Protein AF-A0A7L2XDH6-F1 (afdb_monomer_lite)

Sequence (82 aa):
SPPEKAMVCFGNMFIELPKAKTREMLQQDQEELDEEINKLRKELRVKVNRLYEAQGKPELKGFNLNPMSAEEMKLINRILEG

InterPro domains:
  IPR002777 Prefoldin beta-like [PF01920] (9-55)
  IPR030482 p53 and DNA damage-regulated protein 1 [PTHR21162] (3-81)

Organism: NCBI:txid1112836

Radius of gyration: 21.67 Å; chains: 1; bounding box: 41×50×54 Å

Foldseek 3Di:
DPADWDWDDDPPDTDIDRPVVVVVVVVVVVVVVVVVVVVVLVVVLVVVQVVCVVVVHDDDPPSPDDDDDPVNVVVVVVVVVD

pLDDT: mean 88.06, std 8.74, range [50.47, 96.81]

Structure (mmCIF, N/CA/C/O backbone):
data_AF-A0A7L2XDH6-F1
#
_entry.id   AF-A0A7L2XDH6-F1
#
loop_
_atom_site.group_PDB
_atom_site.id
_atom_site.type_symbol
_atom_site.label_atom_id
_atom_site.label_alt_id
_atom_site.label_comp_id
_atom_site.label_asym_id
_atom_site.label_entity_id
_atom_site.label_seq_id
_atom_site.pdbx_PDB_ins_code
_atom_site.Cartn_x
_atom_site.Cartn_y
_atom_site.Cartn_z
_atom_site.occupancy
_atom_site.B_iso_or_equiv
_atom_site.auth_seq_id
_atom_site.auth_comp_id
_atom_site.auth_asym_id
_atom_site.auth_atom_id
_atom_site.pdbx_PDB_model_num
ATOM 1 N N . SER A 1 1 ? 20.299 8.548 -27.969 1.00 61.44 1 SER A N 1
ATOM 2 C CA . SER A 1 1 ? 20.820 7.397 -27.205 1.00 61.44 1 SER A CA 1
ATOM 3 C C . SER A 1 1 ? 19.757 6.318 -27.140 1.00 61.44 1 SER A C 1
ATOM 5 O O . SER A 1 1 ? 18.587 6.691 -27.103 1.00 61.44 1 SER A O 1
ATOM 7 N N . PRO A 1 2 ? 20.107 5.022 -27.178 1.00 67.00 2 PRO A N 1
ATOM 8 C CA . PRO A 1 2 ? 19.121 3.959 -27.005 1.00 67.00 2 PRO A CA 1
ATOM 9 C C . PRO A 1 2 ? 18.442 4.076 -25.626 1.00 67.00 2 PRO A C 1
ATOM 11 O O . PRO A 1 2 ? 19.076 4.567 -24.688 1.00 67.00 2 PRO 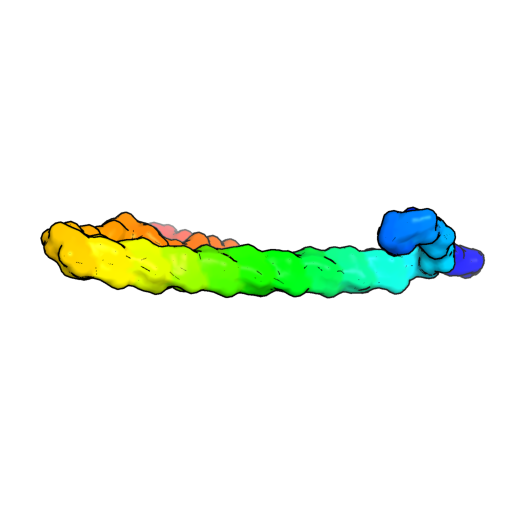A O 1
ATOM 14 N N . PRO A 1 3 ? 17.162 3.683 -25.500 1.00 76.31 3 PRO A N 1
ATOM 15 C CA . PRO A 1 3 ? 16.453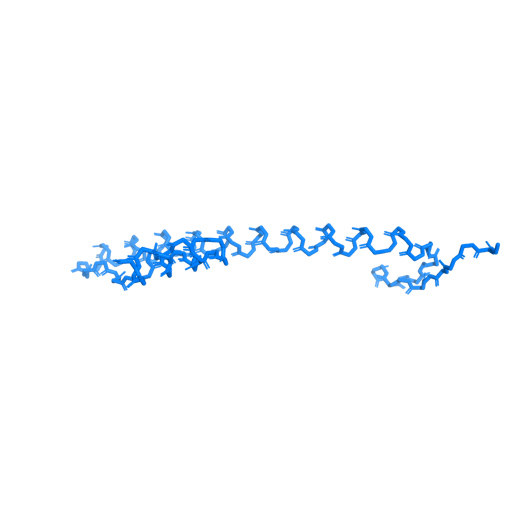 3.732 -24.227 1.00 76.31 3 PRO A CA 1
ATOM 16 C C . PRO A 1 3 ? 17.137 2.817 -23.212 1.00 76.31 3 PRO A C 1
ATOM 18 O O . PRO A 1 3 ? 17.479 1.677 -23.523 1.00 76.31 3 PRO A O 1
ATOM 21 N N . GLU A 1 4 ? 17.345 3.328 -22.000 1.00 90.69 4 GLU A N 1
ATOM 22 C CA . GLU A 1 4 ? 17.946 2.565 -20.912 1.00 90.69 4 GLU A CA 1
ATOM 23 C C . GLU A 1 4 ? 16.998 1.432 -20.496 1.00 90.69 4 GLU A C 1
ATOM 25 O O . GLU A 1 4 ? 15.791 1.644 -20.343 1.00 90.69 4 GLU A O 1
ATOM 30 N N . LYS A 1 5 ? 17.530 0.220 -20.337 1.00 93.62 5 LYS A N 1
ATOM 31 C CA . LYS A 1 5 ? 16.744 -0.988 -20.067 1.00 93.62 5 LYS A CA 1
ATOM 32 C C . LYS A 1 5 ? 17.016 -1.540 -18.668 1.00 93.62 5 LYS A C 1
ATOM 34 O O . LYS A 1 5 ? 18.075 -1.291 -18.090 1.00 93.62 5 LYS A O 1
ATOM 39 N N . ALA A 1 6 ? 16.046 -2.262 -18.121 1.00 92.62 6 ALA A N 1
ATOM 40 C CA . ALA A 1 6 ? 16.147 -2.998 -16.868 1.00 92.62 6 ALA A CA 1
ATOM 41 C C . ALA A 1 6 ? 15.647 -4.430 -17.060 1.00 92.62 6 ALA A C 1
ATOM 43 O O . ALA A 1 6 ? 14.709 -4.679 -17.814 1.00 92.62 6 ALA A O 1
ATOM 44 N N . MET A 1 7 ? 16.270 -5.363 -16.347 1.00 94.00 7 MET A N 1
ATOM 45 C CA . MET A 1 7 ? 15.805 -6.740 -16.250 1.00 94.00 7 MET A CA 1
ATOM 46 C C . MET A 1 7 ? 14.884 -6.861 -15.036 1.00 94.00 7 MET A C 1
ATOM 48 O O . MET A 1 7 ? 15.278 -6.508 -13.926 1.00 94.00 7 MET A O 1
ATOM 52 N N . VAL A 1 8 ? 13.661 -7.334 -15.252 1.00 91.88 8 VAL A N 1
ATOM 53 C CA . VAL A 1 8 ? 12.626 -7.487 -14.222 1.00 91.88 8 VAL A CA 1
ATOM 54 C C . VAL A 1 8 ? 12.302 -8.968 -14.068 1.00 91.88 8 VAL A C 1
ATOM 56 O O . VAL A 1 8 ? 12.221 -9.689 -15.061 1.00 91.88 8 VAL A O 1
ATOM 59 N N . CYS A 1 9 ? 12.126 -9.425 -12.830 1.00 92.56 9 CYS A N 1
ATOM 60 C CA . CYS A 1 9 ? 11.664 -10.780 -12.544 1.00 92.56 9 CYS A CA 1
ATOM 61 C C . CYS A 1 9 ? 10.132 -10.805 -12.535 1.00 92.56 9 CYS A C 1
ATOM 63 O O . CYS A 1 9 ? 9.511 -10.043 -11.797 1.00 92.56 9 CYS A O 1
ATOM 65 N N . PHE A 1 10 ? 9.531 -11.678 -13.340 1.00 88.44 10 PHE A N 1
ATOM 66 C CA . PHE A 1 10 ? 8.091 -11.903 -13.371 1.00 88.44 10 PHE A CA 1
ATOM 67 C C . PHE A 1 10 ? 7.813 -13.404 -13.249 1.00 88.44 10 PHE A C 1
ATOM 69 O O . PHE A 1 10 ? 8.047 -14.179 -14.181 1.00 88.44 10 PHE A O 1
ATOM 76 N N . GLY A 1 11 ? 7.358 -13.831 -12.068 1.00 89.38 11 GLY A N 1
ATOM 77 C CA . GLY A 1 11 ? 7.210 -15.248 -11.734 1.00 89.38 11 GLY A CA 1
ATOM 78 C C . GLY A 1 11 ? 8.560 -15.970 -11.725 1.00 89.38 11 GLY A C 1
ATOM 79 O O . GLY A 1 11 ? 9.409 -15.702 -10.882 1.00 89.38 11 GLY A O 1
ATOM 80 N N . ASN A 1 12 ? 8.755 -16.894 -12.665 1.00 92.25 12 ASN A N 1
ATOM 81 C CA . ASN A 1 12 ? 10.006 -17.633 -12.869 1.00 92.25 12 ASN A CA 1
ATOM 82 C C . ASN A 1 12 ? 10.803 -17.155 -14.100 1.00 92.25 12 ASN A C 1
ATOM 84 O O . ASN A 1 12 ? 11.733 -17.839 -14.526 1.00 92.25 12 ASN A O 1
ATOM 88 N N . MET A 1 13 ? 10.429 -16.020 -14.696 1.00 94.00 13 MET A N 1
ATOM 89 C CA . MET A 1 13 ? 11.053 -15.480 -15.904 1.00 94.00 13 MET A CA 1
ATOM 90 C C . MET A 1 13 ? 11.737 -14.141 -15.630 1.00 94.00 13 MET A C 1
ATOM 92 O O . MET A 1 13 ? 11.300 -13.367 -14.782 1.00 94.00 13 MET A O 1
ATOM 96 N N . PHE A 1 14 ? 12.772 -13.840 -16.412 1.00 94.62 14 PHE A N 1
ATOM 97 C CA . PHE A 1 14 ? 13.401 -12.523 -16.457 1.00 94.62 14 PHE A CA 1
ATOM 98 C C . PHE A 1 14 ? 13.090 -11.858 -17.796 1.00 94.62 14 PHE A C 1
ATOM 100 O O . PHE A 1 14 ? 13.343 -12.437 -18.852 1.00 94.62 14 PHE A O 1
ATOM 107 N N . ILE A 1 15 ? 12.534 -10.649 -17.751 1.00 93.56 15 ILE A N 1
ATOM 108 C CA . ILE A 1 15 ? 12.098 -9.897 -18.930 1.00 93.56 15 ILE A CA 1
ATOM 109 C C . ILE A 1 15 ? 12.853 -8.570 -18.961 1.00 93.56 15 ILE A C 1
ATOM 111 O O . ILE A 1 15 ? 12.939 -7.869 -17.954 1.00 93.56 15 ILE A O 1
ATOM 115 N N . GLU A 1 16 ? 13.413 -8.221 -20.117 1.00 94.06 16 GLU A N 1
ATOM 116 C CA . GLU A 1 16 ? 14.062 -6.928 -20.318 1.00 94.06 16 GLU A CA 1
ATOM 117 C C . GLU A 1 16 ? 13.028 -5.891 -20.779 1.00 94.06 16 GLU A C 1
ATOM 119 O O . GLU A 1 16 ? 12.407 -6.040 -21.832 1.00 94.06 16 GLU A O 1
ATOM 124 N N . LEU A 1 17 ? 12.845 -4.831 -19.995 1.00 92.50 17 LEU A N 1
ATOM 125 C CA . LEU A 1 17 ? 11.888 -3.760 -20.262 1.00 92.50 17 LEU A CA 1
ATOM 126 C C . LEU A 1 17 ? 12.593 -2.395 -20.262 1.00 92.50 17 LEU A C 1
ATOM 128 O O . LEU A 1 17 ? 13.616 -2.218 -19.593 1.00 92.50 17 LEU A O 1
ATOM 132 N N . PRO A 1 18 ? 12.072 -1.393 -20.991 1.00 94.94 18 PRO A N 1
ATOM 133 C CA . PRO A 1 18 ? 12.558 -0.023 -20.865 1.00 94.94 18 PRO A CA 1
ATOM 134 C C . PRO A 1 18 ? 12.399 0.476 -19.425 1.00 94.94 18 PRO A C 1
ATOM 136 O O . PRO A 1 18 ? 11.315 0.365 -18.851 1.00 94.94 18 PRO A O 1
ATOM 139 N N . LYS A 1 19 ? 13.438 1.106 -18.861 1.00 93.25 19 LYS A N 1
ATOM 140 C CA . LYS A 1 19 ? 13.431 1.593 -17.468 1.00 93.25 19 LYS A CA 1
ATOM 141 C C . LYS A 1 19 ? 12.265 2.519 -17.153 1.00 93.25 19 LYS A C 1
ATOM 143 O O . LYS A 1 19 ? 11.722 2.458 -16.055 1.00 93.25 19 LYS A O 1
ATOM 148 N N . ALA A 1 20 ? 11.869 3.357 -18.111 1.00 93.31 20 ALA A N 1
ATOM 149 C CA . ALA A 1 20 ? 10.721 4.244 -17.955 1.00 93.31 20 ALA A CA 1
ATOM 150 C C . ALA A 1 20 ? 9.437 3.454 -17.658 1.00 93.31 20 ALA A C 1
ATOM 152 O O . ALA A 1 20 ? 8.714 3.800 -16.727 1.00 93.31 20 ALA A O 1
ATOM 153 N N . LYS A 1 21 ? 9.204 2.352 -18.387 1.00 92.12 21 LYS A N 1
ATOM 154 C CA . LYS A 1 21 ? 8.029 1.506 -18.173 1.00 92.12 21 LYS A CA 1
ATOM 155 C C . LYS A 1 21 ? 8.127 0.719 -16.870 1.00 92.12 21 LYS A C 1
ATOM 157 O O . LYS A 1 21 ? 7.154 0.658 -16.134 1.00 92.12 21 LYS A O 1
ATOM 162 N N . THR A 1 22 ? 9.305 0.184 -16.547 1.00 93.50 22 THR A N 1
ATOM 163 C CA . THR A 1 22 ? 9.538 -0.496 -15.263 1.00 93.50 22 THR A CA 1
ATOM 164 C C . THR A 1 22 ? 9.253 0.421 -14.075 1.00 93.50 22 THR A C 1
ATOM 166 O O . THR A 1 22 ? 8.652 -0.012 -13.101 1.00 93.50 22 THR A O 1
ATOM 169 N N . ARG A 1 23 ? 9.649 1.696 -14.152 1.00 94.75 23 ARG A N 1
ATOM 170 C CA . ARG A 1 23 ? 9.389 2.668 -13.086 1.00 94.75 23 ARG A CA 1
ATOM 171 C C . ARG A 1 23 ? 7.900 2.968 -12.922 1.00 94.75 23 ARG A C 1
ATOM 173 O O . ARG A 1 23 ? 7.440 3.064 -11.795 1.00 94.75 23 ARG A O 1
ATOM 180 N N . GLU A 1 24 ? 7.174 3.118 -14.027 1.00 95.81 24 GLU A N 1
ATOM 181 C CA . GLU A 1 24 ? 5.720 3.317 -14.007 1.00 95.81 24 GLU A CA 1
ATOM 182 C C . GLU A 1 24 ? 5.004 2.119 -13.368 1.00 95.81 24 GLU A C 1
ATOM 184 O O . GLU A 1 24 ? 4.168 2.314 -12.496 1.00 95.81 24 GLU A O 1
ATOM 189 N N . MET A 1 25 ? 5.387 0.894 -13.747 1.00 94.19 25 MET A N 1
ATOM 190 C CA . MET A 1 25 ? 4.826 -0.331 -13.165 1.00 94.19 25 MET A CA 1
ATOM 191 C C . MET A 1 25 ? 5.072 -0.402 -11.655 1.00 94.19 25 MET A C 1
ATOM 193 O O . MET A 1 25 ? 4.134 -0.600 -10.901 1.00 94.19 25 MET A O 1
ATOM 197 N N . LEU A 1 26 ? 6.307 -0.156 -11.202 1.00 94.50 26 LEU A N 1
ATOM 198 C CA . LEU A 1 26 ? 6.626 -0.168 -9.769 1.00 94.50 26 LEU A CA 1
ATOM 199 C C . LEU A 1 26 ? 5.853 0.895 -8.977 1.00 94.50 26 LEU A C 1
ATOM 201 O O . LEU A 1 26 ? 5.518 0.667 -7.820 1.00 94.50 26 LEU A O 1
ATOM 205 N N . GLN A 1 27 ? 5.594 2.056 -9.584 1.00 96.75 27 GLN A N 1
ATOM 206 C CA . GLN A 1 27 ? 4.804 3.113 -8.956 1.00 96.75 27 GLN A CA 1
ATOM 207 C C . GLN A 1 27 ? 3.335 2.692 -8.803 1.00 96.75 27 GLN A C 1
ATOM 209 O O . GLN A 1 27 ? 2.763 2.889 -7.736 1.00 96.75 27 GLN A O 1
ATOM 214 N N . GLN A 1 28 ? 2.755 2.077 -9.836 1.00 96.81 28 GLN A N 1
ATOM 215 C CA . GLN A 1 28 ? 1.393 1.532 -9.794 1.00 96.81 28 GLN A CA 1
ATOM 216 C C . GLN A 1 28 ? 1.275 0.404 -8.764 1.00 96.81 28 GLN A C 1
ATOM 218 O O . GLN A 1 28 ? 0.381 0.445 -7.926 1.00 96.81 28 GLN A O 1
ATOM 223 N N . ASP A 1 29 ? 2.226 -0.535 -8.751 1.00 95.38 29 ASP A N 1
ATOM 224 C CA . ASP A 1 29 ? 2.268 -1.616 -7.761 1.00 95.38 29 ASP A CA 1
ATOM 225 C C . ASP A 1 29 ? 2.316 -1.055 -6.329 1.00 95.38 29 ASP A C 1
ATOM 227 O O . ASP A 1 29 ? 1.651 -1.560 -5.427 1.00 95.38 29 ASP A O 1
ATOM 231 N N . GLN A 1 30 ? 3.099 0.006 -6.104 1.00 96.19 30 GLN A N 1
ATOM 232 C CA . GLN A 1 30 ? 3.177 0.654 -4.797 1.00 96.19 30 GLN A CA 1
ATOM 233 C C . GLN A 1 30 ? 1.836 1.279 -4.384 1.00 96.19 30 GLN A C 1
ATOM 235 O O . GLN A 1 30 ? 1.429 1.130 -3.233 1.00 96.19 30 GLN A O 1
ATOM 240 N N . GLU A 1 31 ? 1.148 1.947 -5.310 1.00 96.31 31 GLU A N 1
ATOM 241 C CA . GLU A 1 31 ? -0.168 2.549 -5.069 1.00 96.31 31 GLU A CA 1
ATOM 242 C C . GLU A 1 31 ? -1.226 1.486 -4.742 1.00 96.31 31 GLU A C 1
ATOM 244 O O . GLU A 1 31 ? -1.938 1.619 -3.746 1.00 96.31 31 GLU A O 1
ATOM 249 N N . GLU A 1 32 ? -1.276 0.392 -5.508 1.00 96.69 32 GLU A N 1
ATOM 250 C CA . GLU A 1 32 ? -2.192 -0.727 -5.258 1.00 96.69 32 GLU A CA 1
ATOM 251 C C . GLU A 1 32 ? -1.943 -1.372 -3.884 1.00 96.69 32 GLU A C 1
ATOM 253 O O . GLU A 1 32 ? -2.882 -1.602 -3.114 1.00 96.69 32 GLU A O 1
ATOM 258 N N . LEU A 1 33 ? -0.676 -1.609 -3.525 1.00 96.38 33 LEU A N 1
ATOM 259 C CA . LEU A 1 33 ? -0.312 -2.155 -2.215 1.00 96.38 33 LEU A CA 1
ATOM 260 C C . LEU A 1 33 ? -0.735 -1.230 -1.067 1.00 96.38 33 LEU A C 1
ATOM 262 O O . LEU A 1 33 ? -1.257 -1.703 -0.052 1.00 96.38 33 LEU A O 1
ATOM 266 N N . ASP A 1 34 ? -0.535 0.080 -1.209 1.00 94.12 34 ASP A N 1
ATOM 267 C CA . ASP A 1 34 ? -0.944 1.056 -0.198 1.00 94.12 34 ASP A CA 1
ATOM 268 C C . ASP A 1 34 ? -2.474 1.090 -0.029 1.00 94.12 34 ASP A C 1
ATOM 270 O O . ASP A 1 34 ? -2.980 1.155 1.102 1.00 94.12 34 ASP A O 1
ATOM 274 N N . GLU A 1 35 ? -3.235 0.986 -1.120 1.00 95.44 35 GLU A N 1
ATOM 275 C CA . GLU A 1 35 ? -4.695 0.868 -1.073 1.00 95.44 35 GLU A CA 1
ATOM 276 C C . GLU A 1 35 ? -5.149 -0.401 -0.339 1.00 95.44 35 GLU A C 1
ATOM 278 O O . GLU A 1 35 ? -6.007 -0.333 0.555 1.00 95.44 35 GLU A O 1
ATOM 283 N N . GLU A 1 36 ? -4.551 -1.552 -0.651 1.00 96.50 36 GLU A N 1
ATOM 284 C CA . GLU A 1 36 ? -4.874 -2.822 0.003 1.00 96.50 36 GLU A CA 1
ATOM 285 C C . GLU A 1 36 ? -4.537 -2.808 1.495 1.00 96.50 36 GLU A C 1
ATOM 287 O O . GLU A 1 36 ? -5.352 -3.239 2.321 1.00 96.50 36 GLU A O 1
ATOM 292 N N . ILE A 1 37 ? -3.381 -2.252 1.873 1.00 93.00 37 ILE A N 1
ATOM 293 C CA . ILE A 1 37 ? -2.990 -2.090 3.278 1.00 93.00 37 ILE A CA 1
ATOM 294 C C . ILE A 1 37 ? -4.030 -1.249 4.022 1.00 93.00 37 ILE A C 1
ATOM 296 O O . ILE A 1 37 ? -4.461 -1.609 5.126 1.00 93.00 37 ILE A O 1
ATOM 300 N N . ASN A 1 38 ? -4.460 -0.134 3.433 1.00 90.50 38 ASN A N 1
ATOM 301 C CA . ASN A 1 38 ? -5.447 0.748 4.047 1.00 90.50 38 ASN A CA 1
ATOM 302 C C . ASN A 1 38 ? -6.818 0.077 4.171 1.00 90.50 38 ASN A C 1
ATOM 304 O O . ASN A 1 38 ? -7.468 0.175 5.222 1.00 90.50 38 ASN A O 1
ATOM 308 N N . LYS A 1 39 ? -7.241 -0.666 3.146 1.00 94.00 39 LYS A N 1
ATOM 309 C CA . LYS A 1 39 ? -8.468 -1.465 3.182 1.00 94.00 39 LYS A CA 1
ATOM 310 C C . LYS A 1 39 ? -8.414 -2.514 4.292 1.00 94.00 39 LYS A C 1
ATOM 312 O O . LYS A 1 39 ? -9.333 -2.576 5.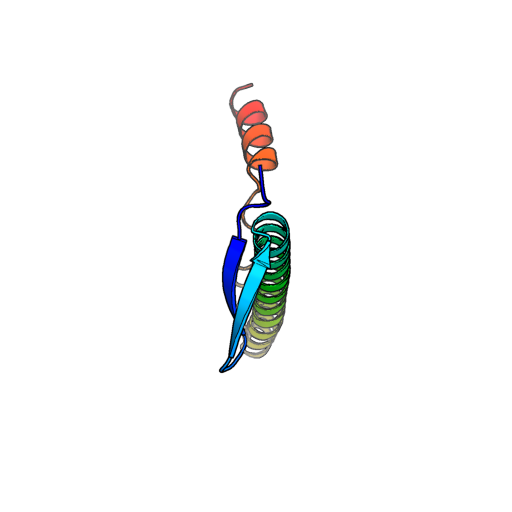111 1.00 94.00 39 LYS A O 1
ATOM 317 N N . LEU A 1 40 ? -7.324 -3.276 4.381 1.00 95.12 40 LEU A N 1
ATOM 318 C CA . LEU A 1 40 ? -7.141 -4.312 5.397 1.00 95.12 40 LEU A CA 1
ATOM 319 C C . LEU A 1 40 ? -7.196 -3.727 6.815 1.00 95.12 40 LEU A C 1
ATOM 321 O O . LEU A 1 40 ? -7.881 -4.267 7.688 1.00 95.12 40 LEU A O 1
ATOM 325 N N . ARG A 1 41 ? -6.537 -2.585 7.044 1.00 89.75 41 ARG A N 1
ATOM 326 C CA . ARG A 1 41 ? -6.586 -1.864 8.328 1.00 89.75 41 ARG A CA 1
ATOM 327 C C . ARG A 1 41 ? -8.006 -1.424 8.684 1.00 89.75 41 ARG A C 1
ATOM 329 O O . ARG A 1 41 ? -8.437 -1.610 9.824 1.00 89.75 41 ARG A O 1
ATOM 336 N N . LYS A 1 42 ? -8.755 -0.883 7.717 1.00 89.00 42 LYS A N 1
ATOM 337 C CA . LYS A 1 42 ? -10.152 -0.463 7.910 1.00 89.00 42 LYS A CA 1
ATOM 338 C C . LYS A 1 42 ? -11.050 -1.645 8.270 1.00 89.00 42 LYS A C 1
ATOM 340 O O . LYS A 1 42 ? -11.841 -1.551 9.209 1.00 89.00 42 LYS A O 1
ATOM 345 N N . GLU A 1 43 ? -10.911 -2.765 7.568 1.00 93.19 43 GLU A N 1
ATOM 346 C CA . GLU A 1 43 ? -11.680 -3.979 7.853 1.00 93.19 43 GLU A CA 1
ATOM 347 C C . GLU A 1 43 ? -11.354 -4.563 9.230 1.00 93.19 43 GLU A C 1
ATOM 349 O O . GLU A 1 43 ? -12.266 -4.928 9.978 1.00 93.19 43 GLU A O 1
ATOM 354 N N . LEU A 1 44 ? -10.068 -4.624 9.590 1.00 92.00 44 LEU A N 1
ATOM 355 C CA . LEU A 1 44 ? -9.632 -5.080 10.907 1.00 92.00 44 LEU A CA 1
ATOM 356 C C . LEU A 1 44 ? -10.252 -4.224 12.010 1.00 92.00 44 LEU A C 1
ATOM 358 O O . LEU A 1 44 ? -10.795 -4.757 12.975 1.00 92.00 44 LEU A O 1
ATOM 362 N N . ARG A 1 45 ? -10.236 -2.902 11.839 1.00 88.06 45 ARG A N 1
ATOM 363 C CA . ARG A 1 45 ? -10.808 -1.964 12.802 1.00 88.06 45 ARG A CA 1
ATOM 364 C C . ARG A 1 45 ? -12.301 -2.191 13.032 1.00 88.06 45 ARG A C 1
ATOM 366 O O . ARG A 1 45 ? -12.735 -2.250 14.179 1.00 88.06 45 ARG A O 1
ATOM 373 N N . VAL A 1 46 ? -13.075 -2.397 11.964 1.00 89.94 46 VAL A N 1
ATOM 374 C CA . VAL A 1 46 ? -14.507 -2.733 12.075 1.00 89.94 46 VAL A CA 1
ATOM 375 C C . VAL A 1 46 ? -14.708 -4.036 12.853 1.00 89.94 46 VAL A C 1
ATOM 377 O O . VAL A 1 46 ? -15.576 -4.107 13.722 1.00 89.94 46 VAL A O 1
ATOM 380 N N . LYS A 1 47 ? -13.904 -5.068 12.570 1.00 92.56 47 LYS A N 1
ATOM 381 C CA . LYS A 1 47 ? -13.998 -6.367 13.257 1.00 92.56 47 LYS A CA 1
ATOM 382 C C . LYS A 1 47 ? -13.645 -6.252 14.744 1.00 92.56 47 LYS A C 1
ATOM 384 O O . LYS A 1 47 ? -14.351 -6.819 15.573 1.00 92.56 47 LYS A O 1
ATOM 389 N N . V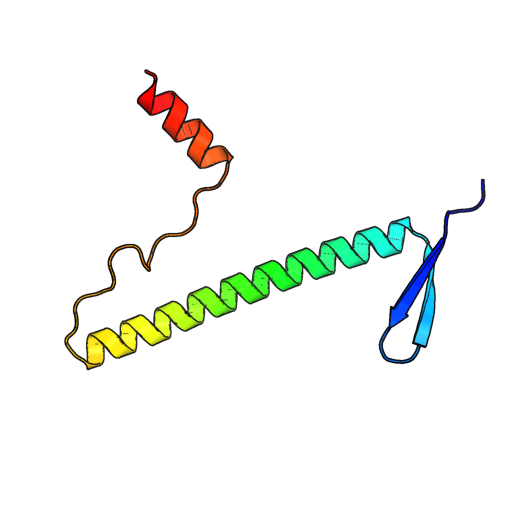AL A 1 48 ? -12.601 -5.497 15.084 1.00 91.31 48 VAL A N 1
ATOM 390 C CA . VAL A 1 48 ? -12.185 -5.263 16.476 1.00 91.31 48 VAL A CA 1
ATOM 391 C C . VAL A 1 48 ? -13.258 -4.504 17.254 1.00 91.31 48 VAL A C 1
ATOM 393 O O . VAL A 1 48 ? -13.607 -4.934 18.350 1.00 91.31 48 VAL A O 1
ATOM 396 N N . ASN A 1 49 ? -13.838 -3.443 16.686 1.00 87.75 49 ASN A N 1
ATOM 397 C CA . ASN A 1 49 ? -14.890 -2.680 17.365 1.00 87.75 49 ASN A CA 1
ATOM 398 C C . ASN A 1 49 ? -16.118 -3.552 17.664 1.00 87.75 49 ASN A C 1
ATOM 400 O O . ASN A 1 49 ? -16.567 -3.595 18.805 1.00 87.75 49 ASN A O 1
ATOM 404 N N . ARG A 1 50 ? -16.576 -4.355 16.692 1.00 90.88 50 ARG A N 1
ATOM 405 C CA . ARG A 1 50 ? -17.677 -5.314 16.903 1.00 90.88 50 ARG A CA 1
ATOM 406 C C . ARG A 1 50 ? -17.381 -6.323 18.016 1.00 90.88 50 ARG A C 1
ATOM 408 O O . ARG A 1 50 ? -18.270 -6.675 18.784 1.00 90.88 50 ARG A O 1
ATOM 415 N N . LEU A 1 51 ? -16.137 -6.800 18.115 1.00 93.06 51 LEU A N 1
ATOM 416 C CA . LEU A 1 51 ? -15.727 -7.699 19.199 1.00 93.06 51 LEU A CA 1
ATOM 417 C C . LEU A 1 51 ? -15.737 -7.002 20.564 1.00 93.06 51 LEU A C 1
ATO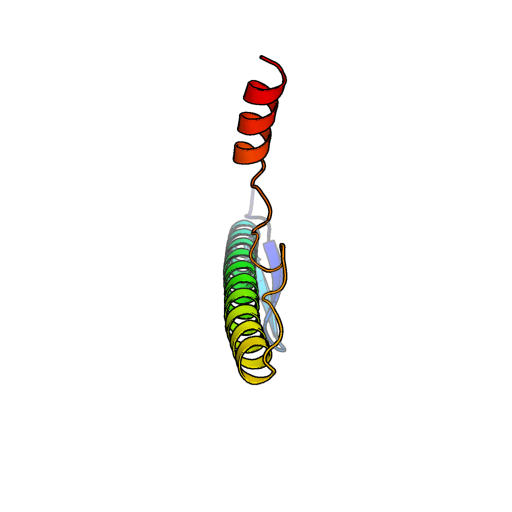M 419 O O . LEU A 1 51 ? -16.116 -7.621 21.553 1.00 93.06 51 LEU A O 1
ATOM 423 N N . TYR A 1 52 ? -15.323 -5.737 20.63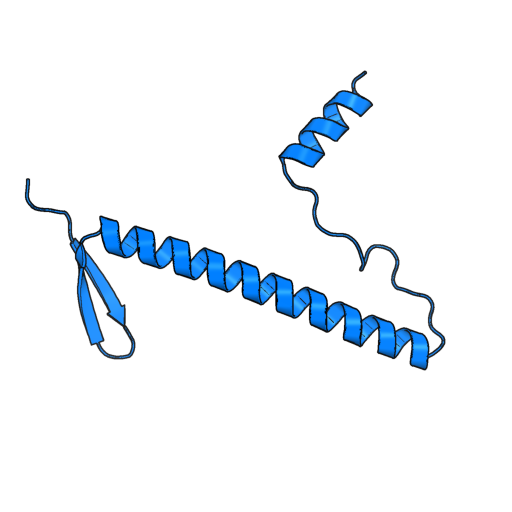0 1.00 91.62 52 TYR A N 1
ATOM 424 C CA . TYR A 1 52 ? -15.329 -4.958 21.870 1.00 91.62 52 TYR A CA 1
ATOM 425 C C . TYR A 1 52 ? -16.751 -4.677 22.352 1.00 91.62 52 TYR A C 1
ATOM 427 O O . TYR A 1 52 ? -17.042 -4.915 23.524 1.00 91.62 52 TYR A O 1
ATOM 435 N N . GLU A 1 53 ? -17.639 -4.277 21.439 1.00 90.12 53 GLU A N 1
ATOM 436 C CA . GLU A 1 53 ? -19.073 -4.118 21.700 1.00 90.12 53 GLU A CA 1
ATOM 437 C C . GLU A 1 53 ? -19.677 -5.413 22.260 1.00 90.12 53 GLU A C 1
ATOM 439 O O . GLU A 1 53 ? -20.309 -5.396 23.315 1.00 90.12 53 GLU A O 1
ATOM 444 N N . ALA A 1 54 ? -19.408 -6.557 21.618 1.00 93.31 54 ALA A N 1
ATOM 445 C CA . ALA A 1 54 ? -19.891 -7.863 22.072 1.00 93.31 54 ALA A CA 1
ATOM 446 C C . ALA A 1 54 ? -19.335 -8.278 23.449 1.00 93.31 54 ALA A C 1
ATOM 448 O O . ALA A 1 54 ? -19.971 -9.047 24.167 1.00 93.31 54 ALA A O 1
ATOM 449 N N . GLN A 1 55 ? -18.159 -7.772 23.831 1.00 94.31 55 GLN A N 1
ATOM 450 C CA . GLN A 1 55 ? -17.546 -7.993 25.145 1.00 94.31 55 GLN A CA 1
ATOM 451 C C . GLN A 1 55 ? -17.975 -6.955 26.197 1.00 94.31 55 GLN A C 1
ATOM 453 O O . GLN A 1 55 ? -17.505 -7.030 27.332 1.00 94.31 55 GLN A O 1
ATOM 458 N N . GLY A 1 56 ? -18.812 -5.971 25.843 1.00 92.25 56 GLY A N 1
ATOM 459 C CA . GLY A 1 56 ? -19.180 -4.862 26.730 1.00 92.25 56 GLY A CA 1
ATOM 460 C C . GLY A 1 56 ? -18.006 -3.942 27.086 1.00 92.25 56 GLY A C 1
ATOM 461 O O . GLY A 1 56 ? -18.045 -3.253 28.105 1.00 92.25 56 GLY A O 1
ATOM 462 N N . LYS A 1 57 ? -16.934 -3.951 26.282 1.00 89.69 57 LYS A N 1
ATOM 463 C CA . LYS A 1 57 ? -15.755 -3.102 26.481 1.00 89.69 57 LYS A CA 1
ATOM 464 C C . LYS A 1 57 ? -15.958 -1.747 25.797 1.00 89.69 57 LYS A C 1
ATOM 466 O O . LYS A 1 57 ? -16.536 -1.699 24.714 1.00 89.69 57 LYS A O 1
ATOM 471 N N . PRO A 1 58 ? -15.453 -0.648 26.385 1.00 83.25 58 PRO A N 1
ATOM 472 C CA . PRO A 1 58 ? -15.503 0.661 25.740 1.00 83.25 58 PRO A CA 1
ATOM 473 C C . PRO A 1 58 ? -14.656 0.675 24.461 1.00 83.25 58 PRO A C 1
ATOM 475 O O . PRO A 1 58 ? -13.646 -0.027 24.380 1.00 83.25 58 PRO A O 1
ATOM 478 N N . GLU A 1 59 ? -15.032 1.507 23.487 1.00 77.38 59 GLU A N 1
ATOM 479 C CA . GLU A 1 59 ? -14.245 1.694 22.264 1.00 77.38 59 GLU A CA 1
ATOM 480 C C . GLU A 1 59 ? -12.798 2.119 22.561 1.00 77.38 59 GLU A C 1
ATOM 482 O O . GLU A 1 59 ? -12.507 2.877 23.495 1.00 77.38 59 GLU A O 1
ATOM 487 N N . LEU A 1 60 ? -11.875 1.662 21.713 1.00 77.56 60 LEU A N 1
ATOM 488 C CA . LEU A 1 60 ? -10.468 2.024 21.809 1.00 77.56 60 LEU A CA 1
ATOM 489 C C . LEU A 1 60 ? -10.260 3.485 21.388 1.00 77.56 60 LEU A C 1
ATOM 491 O O . LEU A 1 60 ? -10.336 3.839 20.208 1.00 77.56 60 LEU A O 1
ATOM 495 N N . LYS A 1 61 ? -9.942 4.344 22.362 1.00 75.38 61 LYS A N 1
ATOM 496 C CA . LYS A 1 61 ? -9.579 5.745 22.110 1.00 75.38 61 LYS A CA 1
ATOM 497 C C . LYS A 1 61 ? -8.385 5.818 21.160 1.00 75.38 61 LYS A C 1
ATOM 499 O O . LYS A 1 61 ? -7.390 5.128 21.353 1.00 75.38 61 LYS A O 1
ATOM 504 N N . GLY A 1 62 ? -8.474 6.662 20.138 1.00 73.75 62 GLY A N 1
ATOM 505 C CA . GLY A 1 62 ? -7.372 6.896 19.199 1.00 73.75 62 GLY A CA 1
ATOM 506 C C . GLY A 1 62 ? -7.156 5.798 18.151 1.00 73.75 62 GLY A C 1
ATOM 507 O O . GLY A 1 62 ? -6.621 6.088 17.088 1.00 73.75 62 GLY A O 1
ATOM 508 N N . PHE A 1 63 ? -7.658 4.577 18.367 1.00 74.19 63 PHE A N 1
ATOM 509 C CA . PHE A 1 63 ? -7.623 3.486 17.377 1.00 74.19 63 PHE A CA 1
ATOM 510 C C . PHE A 1 63 ? -8.356 3.845 16.080 1.00 74.19 63 PHE A C 1
ATOM 512 O O . PHE A 1 63 ? -8.128 3.282 15.011 1.00 74.19 63 PHE A O 1
ATOM 519 N N . ASN A 1 64 ? -9.242 4.829 16.202 1.00 69.31 64 ASN A N 1
ATOM 520 C CA . ASN A 1 64 ? -10.061 5.338 15.138 1.00 69.31 64 ASN A CA 1
ATOM 521 C C . ASN A 1 64 ? -9.423 6.486 14.319 1.00 69.31 64 ASN A C 1
ATOM 523 O O . ASN A 1 64 ? -10.064 6.993 13.392 1.00 69.31 64 ASN A O 1
ATOM 527 N N . LEU A 1 65 ? -8.195 6.899 14.641 1.00 77.56 65 LEU A N 1
ATOM 528 C CA . LEU A 1 65 ? -7.523 8.031 14.002 1.00 77.56 65 LEU A CA 1
ATOM 529 C C . LEU A 1 65 ? -6.714 7.590 12.780 1.00 77.56 65 LEU A C 1
ATOM 531 O O . LEU A 1 65 ? -6.053 6.554 12.798 1.00 77.56 65 LEU A O 1
ATOM 535 N N . ASN A 1 66 ? -6.752 8.408 11.733 1.00 74.62 66 ASN A N 1
ATOM 536 C CA . ASN A 1 66 ? -5.817 8.301 10.621 1.00 74.62 66 ASN A CA 1
ATOM 537 C C . ASN A 1 66 ? -4.586 9.168 10.922 1.00 74.62 66 ASN A C 1
ATOM 539 O O . ASN A 1 66 ? -4.722 10.191 11.601 1.00 74.62 66 ASN A O 1
ATOM 543 N N . PRO A 1 67 ? -3.394 8.790 10.434 1.00 72.88 67 PRO A N 1
ATOM 544 C CA . PRO A 1 67 ? -2.249 9.687 10.470 1.00 72.88 67 PRO A CA 1
ATOM 545 C C . PRO A 1 67 ? -2.575 10.963 9.685 1.00 72.88 67 PRO A C 1
ATOM 547 O O . PRO A 1 67 ? -3.132 10.892 8.591 1.00 72.88 67 PRO A O 1
ATOM 550 N N . MET A 1 68 ? -2.228 12.120 10.251 1.00 78.81 68 MET A N 1
ATOM 551 C CA . MET A 1 68 ? -2.347 13.395 9.547 1.00 78.81 68 MET A CA 1
ATOM 552 C C . MET A 1 68 ? -1.376 13.444 8.369 1.00 78.81 68 MET A C 1
ATOM 554 O O . MET A 1 68 ? -0.205 13.075 8.494 1.00 78.81 68 MET A O 1
ATOM 558 N N . SER A 1 69 ? -1.853 13.961 7.244 1.00 83.94 69 SER A N 1
ATOM 559 C CA . SER A 1 69 ? -1.021 14.300 6.097 1.00 83.94 69 SER A CA 1
ATOM 560 C C . SER A 1 69 ? -0.072 15.461 6.416 1.00 83.94 69 SER A C 1
ATOM 562 O O . SER A 1 69 ? -0.295 16.272 7.321 1.00 83.94 69 SER A O 1
ATOM 564 N N . ALA A 1 70 ? 0.998 15.577 5.627 1.00 82.31 70 ALA A N 1
ATOM 565 C CA . ALA A 1 70 ? 1.950 16.679 5.754 1.00 82.31 70 ALA A CA 1
ATOM 566 C C . ALA A 1 70 ? 1.297 18.056 5.522 1.00 82.31 70 ALA A C 1
ATOM 568 O O . ALA A 1 70 ? 1.762 19.062 6.057 1.00 82.31 70 ALA A O 1
ATOM 569 N N . GLU A 1 71 ? 0.227 18.115 4.730 1.00 85.19 71 GLU A N 1
ATOM 570 C CA . GLU A 1 71 ? -0.534 19.339 4.478 1.00 85.19 71 GLU A CA 1
ATOM 571 C C . GLU A 1 71 ? -1.396 19.723 5.680 1.00 85.19 71 GLU A C 1
ATOM 573 O O . GLU A 1 71 ? -1.334 20.867 6.134 1.00 85.19 71 GLU A O 1
ATOM 578 N N . GLU A 1 72 ? -2.119 18.756 6.254 1.00 83.75 72 GLU A N 1
ATOM 579 C CA . GLU A 1 72 ? -2.900 18.954 7.480 1.00 83.75 72 GLU A CA 1
ATOM 580 C C . GLU A 1 72 ? -1.997 19.392 8.639 1.00 83.75 72 GLU A C 1
ATOM 582 O O . GLU A 1 72 ? -2.331 20.322 9.371 1.00 83.75 72 GLU A O 1
ATOM 587 N N . MET A 1 73 ? -0.806 18.797 8.766 1.00 87.19 73 MET A N 1
ATOM 588 C CA . MET A 1 73 ? 0.168 19.169 9.796 1.00 87.19 73 MET A CA 1
ATOM 589 C C . MET A 1 73 ? 0.690 20.602 9.622 1.00 87.19 73 MET A C 1
ATOM 591 O O . MET A 1 73 ? 0.783 21.346 10.597 1.00 87.19 73 MET A O 1
ATOM 595 N N . LYS A 1 74 ? 0.960 21.036 8.383 1.00 87.31 74 LYS A N 1
ATOM 596 C CA . LYS A 1 74 ? 1.338 22.431 8.091 1.00 87.31 74 LYS A CA 1
ATOM 597 C C . LYS A 1 74 ? 0.223 23.418 8.438 1.00 87.31 74 LYS A C 1
ATOM 599 O O . LYS A 1 74 ? 0.520 24.511 8.913 1.00 87.31 74 LYS A O 1
ATOM 604 N N . LEU A 1 75 ? -1.036 23.057 8.188 1.00 87.69 75 LEU A N 1
ATOM 605 C CA . LEU A 1 75 ? -2.193 23.889 8.526 1.00 87.69 75 LEU A CA 1
ATOM 606 C C . LEU A 1 75 ? -2.333 24.065 10.039 1.00 87.69 75 LEU A C 1
ATOM 608 O O . LEU A 1 75 ? -2.496 25.190 10.503 1.00 87.69 75 LEU A O 1
ATOM 612 N N . ILE A 1 76 ? -2.202 22.975 10.799 1.00 88.44 76 ILE A N 1
ATOM 613 C CA . ILE A 1 76 ? -2.248 23.026 12.264 1.00 88.44 76 ILE A CA 1
ATOM 614 C C . ILE A 1 76 ? -1.109 23.884 12.824 1.00 88.44 76 ILE A C 1
ATOM 616 O O . ILE A 1 76 ? -1.368 24.730 13.675 1.00 88.44 76 ILE A O 1
ATOM 620 N N . ASN A 1 77 ? 0.118 23.748 12.311 1.00 86.56 77 ASN A N 1
ATOM 621 C CA . ASN A 1 77 ? 1.243 24.562 12.785 1.00 86.56 77 ASN A CA 1
ATOM 622 C C . ASN A 1 77 ? 0.998 26.066 12.586 1.00 86.56 77 ASN A C 1
ATOM 624 O O . ASN A 1 77 ? 1.254 26.843 13.496 1.00 86.56 77 ASN A O 1
ATOM 628 N N . ARG A 1 78 ? 0.404 26.484 11.458 1.00 85.94 78 ARG A N 1
ATOM 629 C CA . ARG A 1 78 ? 0.041 27.899 11.242 1.00 85.94 78 ARG A CA 1
ATOM 630 C C . ARG A 1 78 ? -1.018 28.417 12.216 1.00 85.94 78 ARG A C 1
ATOM 632 O O . ARG A 1 78 ? -1.005 29.599 12.524 1.00 85.94 78 ARG A O 1
ATOM 639 N N . ILE A 1 79 ? -1.952 27.565 12.643 1.00 86.62 79 ILE A N 1
ATOM 640 C CA . ILE A 1 79 ? -3.001 27.934 13.607 1.00 86.62 79 ILE A CA 1
ATOM 641 C C . ILE A 1 79 ? -2.428 28.023 15.027 1.00 86.62 79 ILE A C 1
ATOM 643 O O . ILE A 1 79 ? -2.879 28.849 15.805 1.00 86.62 79 ILE A O 1
ATOM 647 N N . LEU A 1 80 ? -1.456 27.173 15.368 1.00 83.75 80 LEU A N 1
ATOM 648 C CA . LEU A 1 80 ? -0.823 27.154 16.691 1.00 83.75 80 LEU A CA 1
ATOM 649 C C . LEU A 1 80 ? 0.238 28.250 16.880 1.00 83.75 80 LEU A C 1
ATOM 651 O O . LEU A 1 80 ? 0.529 28.615 18.015 1.00 83.75 80 LEU A O 1
ATOM 655 N N . GLU A 1 81 ? 0.833 28.740 15.790 1.00 79.88 81 GLU A N 1
ATOM 656 C CA . GLU A 1 81 ? 1.831 29.821 15.792 1.00 79.88 81 GLU A CA 1
ATOM 657 C C . GLU A 1 81 ? 1.219 31.232 15.637 1.00 79.88 81 GLU A C 1
ATOM 659 O O . GLU A 1 81 ? 1.963 32.214 15.674 1.00 79.88 81 GLU A O 1
ATOM 664 N N . GLY A 1 82 ? -0.104 31.341 15.448 1.00 50.47 82 GLY A N 1
ATOM 665 C CA . GLY A 1 82 ? -0.854 32.605 15.362 1.00 50.47 82 GLY A CA 1
ATOM 666 C C . GLY A 1 82 ? -1.577 32.955 16.655 1.00 50.47 82 GLY A C 1
ATOM 667 O O . GLY A 1 82 ? -1.669 34.169 16.944 1.00 50.47 82 GLY A O 1
#

Secondary structure (DSSP, 8-state):
-PPPEEEEEETTEEEEEEHHHHHHHHHHHHHHHHHHHHHHHHHHHHHHHHHHHHTTPPP-TTTTPPPPPHHHHHHHHHHH--